Protein AF-A0AAE0FIP8-F1 (afdb_monomer_lite)

Organism: NCBI:txid36881

Secondary structure (DSSP, 8-state):
--SHHHHHHHHHHHHHHHHHHHHHHHHT-HHHHHHHHHHHHHTTPPPPHHHHHHHHHHHHHTT-HHHHHHHHHHHHHHT--

InterPro domains:
  IPR002885 Pentatricopeptide repeat [PF01535] (15-44)
  IPR002885 Pentatricopeptide repeat [PF01535] (52-80)
  IPR002885 Pentatricopeptide repeat [PS51375] (13-47)
  IPR002885 Pentatricopeptide repeat [TIGR00756] (16-48)
  IPR011990 Tetratricopeptide-like helical domain superfamily [G3DSA:1.25.40.10] (5-81)

Structure (mmCIF, N/CA/C/O backbone):
data_AF-A0AAE0FIP8-F1
#
_entry.id   AF-A0AAE0FIP8-F1
#
loop_
_atom_site.group_PDB
_atom_site.id
_atom_site.type_symbol
_atom_site.label_atom_id
_atom_site.label_alt_id
_atom_site.label_comp_id
_atom_site.label_asym_id
_atom_site.label_entity_id
_atom_site.label_seq_id
_atom_site.pdbx_PDB_ins_code
_atom_site.Cartn_x
_atom_site.Cartn_y
_atom_site.Cartn_z
_atom_site.occupancy
_atom_site.B_iso_or_equiv
_atom_site.auth_seq_id
_atom_site.auth_comp_id
_atom_site.auth_asym_id
_atom_site.auth_atom_id
_atom_site.pdbx_PDB_model_num
ATOM 1 N N . LEU A 1 1 ? 22.780 -7.398 -25.940 1.00 43.56 1 LEU A N 1
ATOM 2 C CA . LEU A 1 1 ? 23.279 -6.211 -25.204 1.00 43.56 1 LEU A CA 1
ATOM 3 C C . LEU A 1 1 ? 22.166 -5.358 -24.557 1.00 43.56 1 LEU A C 1
ATOM 5 O O . LEU A 1 1 ? 22.467 -4.269 -24.104 1.00 43.56 1 LEU A O 1
ATOM 9 N N . TYR A 1 2 ? 20.919 -5.845 -24.415 1.00 41.69 2 TYR A N 1
ATOM 10 C CA . TYR A 1 2 ? 19.828 -5.115 -23.727 1.00 41.69 2 TYR A CA 1
ATOM 11 C C . TYR A 1 2 ? 19.335 -5.782 -22.425 1.00 41.69 2 TYR A C 1
ATOM 13 O O . TYR A 1 2 ? 18.411 -5.281 -21.797 1.00 41.69 2 TYR A O 1
ATOM 21 N N . ALA A 1 3 ? 19.929 -6.906 -22.008 1.00 46.06 3 ALA A N 1
ATOM 22 C CA . ALA A 1 3 ? 19.458 -7.669 -20.846 1.00 46.06 3 ALA A CA 1
ATOM 23 C C . ALA A 1 3 ? 20.022 -7.166 -19.498 1.00 46.06 3 ALA A C 1
ATOM 25 O O . ALA A 1 3 ? 19.398 -7.383 -18.466 1.00 46.06 3 ALA A O 1
ATOM 26 N N . ASP A 1 4 ? 21.144 -6.437 -19.506 1.00 43.16 4 ASP A N 1
ATOM 27 C CA . ASP A 1 4 ? 21.823 -5.977 -18.282 1.00 43.16 4 ASP A CA 1
ATOM 28 C C . ASP A 1 4 ? 21.220 -4.707 -17.661 1.00 43.16 4 ASP A C 1
ATOM 30 O O . ASP A 1 4 ? 21.342 -4.480 -16.459 1.00 43.16 4 ASP A O 1
ATOM 34 N N . CYS A 1 5 ? 20.512 -3.881 -18.441 1.00 50.38 5 CYS A N 1
ATOM 35 C CA . CYS A 1 5 ? 19.902 -2.662 -17.897 1.00 50.38 5 CYS A CA 1
ATOM 36 C C . CYS A 1 5 ? 18.671 -2.945 -17.025 1.00 50.38 5 CYS A C 1
ATOM 38 O O . CYS A 1 5 ? 18.332 -2.115 -16.184 1.00 50.38 5 CYS A O 1
ATOM 40 N N . ARG A 1 6 ? 18.001 -4.096 -17.192 1.00 46.88 6 ARG A N 1
ATOM 41 C CA . ARG A 1 6 ? 16.789 -4.410 -16.419 1.00 46.88 6 ARG A CA 1
ATOM 42 C C . ARG A 1 6 ? 17.114 -4.856 -14.993 1.00 46.88 6 ARG A C 1
ATOM 44 O O . ARG A 1 6 ? 16.510 -4.346 -14.058 1.00 46.88 6 ARG A O 1
ATOM 51 N N . ALA A 1 7 ? 18.136 -5.697 -14.830 1.00 46.12 7 ALA A N 1
ATOM 52 C CA . ALA A 1 7 ? 18.588 -6.163 -13.518 1.00 46.12 7 ALA A CA 1
ATOM 53 C C . ALA A 1 7 ? 19.168 -5.026 -12.649 1.00 46.12 7 ALA A C 1
ATOM 55 O O . ALA A 1 7 ? 19.020 -5.033 -11.431 1.00 46.12 7 ALA A O 1
ATOM 56 N N . SER A 1 8 ? 19.788 -4.015 -13.273 1.00 47.84 8 SER A N 1
ATOM 57 C CA . SER A 1 8 ? 20.301 -2.832 -12.564 1.00 47.84 8 SER A CA 1
ATOM 58 C C . SER A 1 8 ? 19.187 -1.833 -12.203 1.00 47.84 8 SER A C 1
ATOM 60 O O . SER A 1 8 ? 19.216 -1.221 -11.136 1.00 47.84 8 SER A O 1
ATOM 62 N N . ALA A 1 9 ? 18.150 -1.713 -13.043 1.00 49.50 9 ALA A N 1
ATOM 63 C CA . ALA A 1 9 ? 16.983 -0.878 -12.754 1.00 49.50 9 ALA A CA 1
ATOM 64 C C . ALA A 1 9 ? 16.128 -1.439 -11.603 1.00 49.50 9 ALA A C 1
ATOM 66 O O . ALA A 1 9 ? 15.706 -0.672 -10.741 1.00 49.50 9 ALA A O 1
ATOM 67 N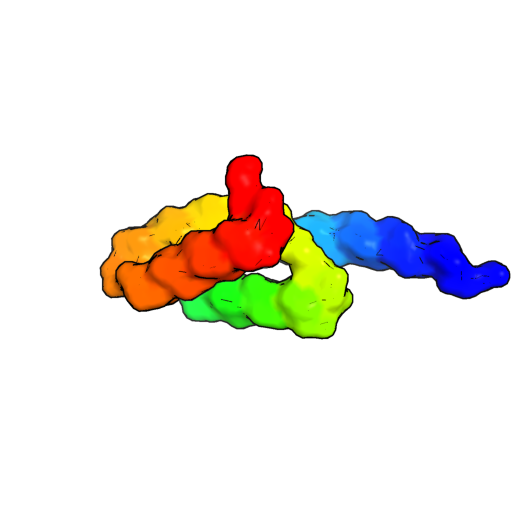 N . GLU A 1 10 ? 15.927 -2.761 -11.539 1.00 49.03 10 GLU A N 1
ATOM 68 C CA . GLU A 1 10 ? 15.155 -3.426 -10.473 1.00 49.03 10 GLU A CA 1
ATOM 69 C C . GLU A 1 10 ? 15.743 -3.147 -9.068 1.00 49.03 10 GLU A C 1
ATOM 71 O O . GLU A 1 10 ? 14.996 -2.890 -8.121 1.00 49.03 10 GLU A O 1
ATOM 76 N N . GLY A 1 11 ? 17.076 -3.078 -8.931 1.00 52.88 11 GLY A N 1
ATOM 77 C CA . GLY A 1 11 ? 17.743 -2.741 -7.662 1.00 52.88 11 GLY A CA 1
ATOM 78 C C . GLY A 1 11 ? 17.656 -1.259 -7.258 1.00 52.88 11 GLY A C 1
ATOM 79 O O . GLY A 1 11 ? 17.540 -0.934 -6.070 1.00 52.88 11 GLY A O 1
ATOM 80 N N . ILE A 1 12 ? 17.669 -0.342 -8.232 1.00 56.62 12 ILE A N 1
ATOM 81 C CA . ILE A 1 12 ? 17.516 1.106 -7.988 1.00 56.62 12 ILE A CA 1
ATOM 82 C C . ILE A 1 12 ? 16.060 1.438 -7.636 1.00 56.62 12 ILE A C 1
ATOM 84 O O . ILE A 1 12 ? 15.799 2.267 -6.763 1.00 56.62 12 ILE A O 1
ATOM 88 N N . LEU A 1 13 ? 15.100 0.760 -8.265 1.00 65.50 13 LEU A N 1
ATOM 89 C CA . LEU A 1 13 ? 13.676 0.956 -8.004 1.00 65.50 13 LEU A CA 1
ATOM 90 C C . LEU A 1 13 ? 13.326 0.539 -6.571 1.00 65.50 13 LEU A C 1
ATOM 92 O O . LEU A 1 13 ? 12.781 1.346 -5.822 1.00 65.50 13 LEU A O 1
ATOM 96 N N . ALA A 1 14 ? 13.726 -0.660 -6.138 1.00 66.25 14 ALA A N 1
ATOM 97 C CA . ALA A 1 14 ? 13.447 -1.147 -4.784 1.00 66.25 14 ALA A CA 1
ATOM 98 C C . ALA A 1 14 ? 14.028 -0.243 -3.676 1.00 66.25 14 ALA A C 1
ATOM 100 O O . ALA A 1 14 ? 13.385 -0.016 -2.651 1.00 66.25 14 ALA A O 1
ATOM 101 N N . SER A 1 15 ? 15.230 0.305 -3.881 1.00 70.81 15 SER A N 1
ATOM 102 C CA . SER A 1 15 ? 15.844 1.242 -2.929 1.00 70.81 15 SER A CA 1
ATOM 103 C C . SER A 1 15 ? 15.140 2.602 -2.916 1.00 70.81 15 SER A C 1
ATOM 105 O O . SER A 1 15 ? 14.876 3.126 -1.836 1.00 70.81 15 SER A O 1
ATOM 107 N N . THR A 1 16 ? 14.750 3.121 -4.084 1.00 74.94 16 THR A N 1
ATOM 108 C CA . THR A 1 16 ? 13.977 4.370 -4.204 1.00 74.94 16 THR A CA 1
ATOM 109 C C . THR A 1 16 ? 12.624 4.250 -3.505 1.00 74.94 16 THR A C 1
ATOM 111 O O . THR A 1 16 ? 12.268 5.105 -2.697 1.00 74.94 16 THR A O 1
ATOM 114 N N . TYR A 1 17 ? 11.894 3.159 -3.744 1.00 76.69 17 TYR A N 1
ATOM 115 C CA . TYR A 1 17 ? 10.607 2.911 -3.099 1.00 76.69 17 TYR A CA 1
ATOM 116 C C . TYR A 1 17 ? 10.735 2.728 -1.589 1.00 76.69 17 TYR A C 1
ATOM 118 O O . TYR A 1 17 ? 9.947 3.304 -0.846 1.00 76.69 17 TYR A O 1
ATOM 126 N N . ASN A 1 18 ? 11.767 2.028 -1.110 1.00 75.12 18 ASN A N 1
ATOM 127 C CA . ASN A 1 18 ? 12.038 1.945 0.326 1.00 75.12 18 ASN A CA 1
ATOM 128 C C . ASN A 1 18 ? 12.278 3.323 0.956 1.00 75.12 18 ASN A C 1
ATOM 130 O O . ASN A 1 18 ? 11.798 3.571 2.059 1.00 75.12 18 ASN A O 1
ATOM 134 N N . THR A 1 19 ? 12.992 4.229 0.279 1.00 81.19 19 THR A N 1
ATOM 135 C CA . THR A 1 19 ? 13.156 5.608 0.761 1.00 81.19 19 THR A CA 1
ATOM 136 C C . THR A 1 19 ? 11.825 6.351 0.791 1.00 81.19 19 THR A C 1
ATOM 138 O O . THR A 1 19 ? 11.542 7.037 1.769 1.00 81.19 19 THR A O 1
ATOM 141 N N . LEU A 1 20 ? 10.991 6.190 -0.239 1.00 81.75 20 LEU A N 1
ATOM 142 C CA . LEU A 1 20 ? 9.663 6.798 -0.286 1.00 81.75 20 LEU A CA 1
ATOM 143 C C . LEU A 1 20 ? 8.758 6.283 0.848 1.00 81.75 20 LEU A C 1
ATOM 145 O O . LEU A 1 20 ? 8.133 7.094 1.524 1.00 81.75 20 LEU A O 1
ATOM 149 N N . PHE A 1 21 ? 8.759 4.976 1.132 1.00 82.50 21 PHE A N 1
ATOM 150 C CA . PHE A 1 21 ? 8.038 4.409 2.278 1.00 82.50 21 PHE A CA 1
ATOM 151 C C . PHE A 1 21 ? 8.561 4.926 3.613 1.00 82.50 21 PHE A C 1
ATOM 153 O O . PHE A 1 21 ? 7.762 5.220 4.496 1.00 82.50 21 PHE A O 1
ATOM 160 N N . LEU A 1 22 ? 9.881 5.073 3.759 1.00 81.81 22 LEU A N 1
ATOM 161 C CA . LEU A 1 22 ? 10.469 5.646 4.967 1.00 81.81 22 LEU A CA 1
ATOM 162 C C . LEU A 1 22 ? 10.005 7.095 5.169 1.00 81.81 22 LEU A C 1
ATOM 164 O O . LEU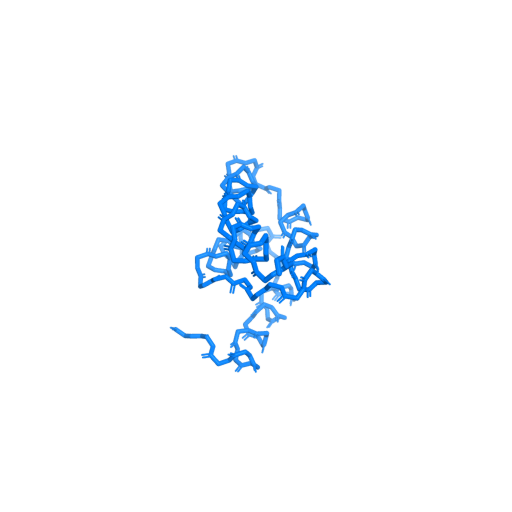 A 1 22 ? 9.674 7.481 6.284 1.00 81.81 22 LEU A O 1
ATOM 168 N N . MET A 1 23 ? 9.945 7.886 4.091 1.00 83.81 23 MET A N 1
ATOM 169 C CA . MET A 1 23 ? 9.427 9.254 4.156 1.00 83.81 23 MET A CA 1
ATOM 170 C C . MET A 1 23 ? 7.945 9.276 4.537 1.00 83.81 23 MET A C 1
ATOM 172 O O . MET A 1 23 ? 7.581 9.993 5.465 1.00 83.81 23 MET A O 1
ATOM 176 N N . CYS A 1 24 ? 7.112 8.438 3.912 1.00 83.12 24 CYS A N 1
ATOM 177 C CA . CYS A 1 24 ? 5.707 8.283 4.296 1.00 83.12 24 CYS A CA 1
ATOM 178 C C . CYS A 1 24 ? 5.556 7.883 5.771 1.00 83.12 24 CYS A C 1
ATOM 180 O O . CYS A 1 24 ? 4.713 8.433 6.472 1.00 83.12 24 CYS A O 1
ATOM 182 N N . GLU A 1 25 ? 6.402 6.977 6.272 1.00 82.69 25 GLU A N 1
ATOM 183 C CA . GLU A 1 25 ? 6.417 6.563 7.681 1.00 82.69 25 GLU A CA 1
ATOM 184 C C . GLU A 1 25 ? 6.772 7.718 8.621 1.00 82.69 25 GLU A C 1
ATOM 186 O O . GLU A 1 25 ? 6.168 7.847 9.687 1.00 82.69 25 GLU A O 1
ATOM 191 N N . THR A 1 26 ? 7.719 8.574 8.227 1.00 84.19 26 THR A N 1
ATOM 192 C CA . THR A 1 26 ? 8.097 9.755 9.015 1.00 84.19 26 THR A CA 1
ATOM 193 C C . THR A 1 26 ? 7.064 10.876 8.965 1.00 84.19 26 THR A C 1
ATOM 195 O O . THR A 1 26 ? 6.886 11.568 9.965 1.00 84.19 26 THR A O 1
ATOM 198 N N . GLU A 1 27 ? 6.390 11.063 7.829 1.00 84.94 27 GLU A N 1
ATOM 199 C CA . GLU A 1 27 ? 5.396 12.125 7.629 1.00 84.94 27 GLU A CA 1
ATOM 200 C C . GLU A 1 27 ? 3.996 11.721 8.118 1.00 84.94 27 GLU A C 1
ATOM 202 O O . GLU A 1 27 ? 3.160 12.592 8.347 1.00 84.94 27 GLU A O 1
ATOM 207 N N . GLY A 1 28 ? 3.734 10.424 8.315 1.00 83.38 28 GLY A N 1
ATOM 208 C CA . GLY A 1 28 ? 2.386 9.928 8.610 1.00 83.38 28 GLY A CA 1
ATOM 209 C C . GLY A 1 28 ? 1.464 9.942 7.383 1.00 83.38 28 GLY A C 1
ATOM 210 O O . GLY A 1 28 ? 0.249 9.877 7.519 1.00 83.38 28 GLY A O 1
ATOM 211 N N . ASP A 1 29 ? 2.021 10.051 6.176 1.00 87.25 29 ASP A N 1
ATOM 212 C CA . ASP A 1 29 ? 1.244 10.197 4.945 1.00 87.25 29 ASP A CA 1
ATOM 213 C C . ASP A 1 29 ? 0.958 8.825 4.312 1.00 87.25 29 ASP A C 1
ATOM 215 O O . ASP A 1 29 ? 1.735 8.300 3.503 1.00 87.25 29 ASP A O 1
ATOM 219 N N . PHE A 1 30 ? -0.157 8.217 4.726 1.00 85.31 30 PHE A N 1
ATOM 220 C CA . PHE A 1 30 ? -0.574 6.901 4.234 1.00 85.31 30 PHE A CA 1
ATOM 221 C C . PHE A 1 30 ? -1.111 6.962 2.797 1.00 85.31 30 PHE A C 1
ATOM 223 O O . PHE A 1 30 ? -0.897 6.016 2.040 1.00 85.31 30 PHE A O 1
ATOM 230 N N . GLU A 1 31 ? -1.751 8.067 2.394 1.00 87.00 31 GLU A N 1
ATOM 231 C CA . GLU A 1 31 ? -2.304 8.240 1.044 1.00 87.00 31 GLU A CA 1
ATOM 232 C C . GLU A 1 31 ? -1.189 8.176 0.004 1.00 87.00 31 GLU A C 1
ATOM 234 O O . GLU A 1 31 ? -1.263 7.433 -0.980 1.00 87.00 31 GLU A O 1
ATOM 239 N N . ARG A 1 32 ? -0.102 8.911 0.257 1.00 86.50 32 ARG A N 1
ATOM 240 C CA . ARG A 1 32 ? 1.082 8.876 -0.597 1.00 86.50 32 ARG A CA 1
ATOM 241 C C . ARG A 1 32 ? 1.721 7.493 -0.605 1.00 86.50 32 ARG A C 1
ATOM 243 O O . ARG A 1 32 ? 2.147 7.019 -1.657 1.00 86.50 32 ARG A O 1
ATOM 250 N N . GLY A 1 33 ? 1.737 6.828 0.546 1.00 86.19 33 GLY A N 1
ATOM 251 C CA . GLY A 1 33 ? 2.206 5.457 0.685 1.00 86.19 33 GLY A CA 1
ATOM 252 C C . GLY A 1 33 ? 1.449 4.456 -0.202 1.00 86.19 33 GLY A C 1
ATOM 253 O O . GLY A 1 33 ? 2.075 3.641 -0.882 1.00 86.19 33 GLY A O 1
ATOM 254 N N . LEU A 1 34 ? 0.119 4.554 -0.259 1.00 86.44 34 LEU A N 1
ATOM 255 C CA . LEU A 1 34 ? -0.726 3.734 -1.136 1.00 86.44 34 LEU A CA 1
ATOM 256 C C . LEU A 1 34 ? -0.465 4.031 -2.619 1.00 86.44 34 LEU A C 1
ATOM 258 O O . LEU A 1 34 ? -0.290 3.106 -3.410 1.00 86.44 34 LEU A O 1
ATOM 262 N N . GLN A 1 35 ? -0.320 5.306 -2.997 1.00 87.50 35 GLN A N 1
ATOM 263 C CA . GLN A 1 35 ? 0.035 5.672 -4.376 1.00 87.50 35 GLN A CA 1
ATOM 264 C C . GLN A 1 35 ? 1.380 5.077 -4.807 1.00 87.50 35 GLN A C 1
ATOM 266 O O . GLN A 1 35 ? 1.541 4.641 -5.947 1.00 87.50 35 GLN A O 1
ATOM 271 N N . ILE A 1 36 ? 2.359 5.054 -3.902 1.00 85.69 36 ILE A N 1
ATOM 272 C CA . ILE A 1 36 ? 3.663 4.439 -4.154 1.00 85.69 36 ILE A CA 1
ATOM 273 C C . ILE A 1 36 ? 3.518 2.926 -4.361 1.00 85.69 36 ILE A C 1
ATOM 275 O O . ILE A 1 36 ? 4.136 2.372 -5.272 1.00 85.69 36 ILE A O 1
ATOM 279 N N . MET A 1 37 ? 2.681 2.267 -3.556 1.00 84.75 37 MET A N 1
ATOM 280 C CA . MET A 1 37 ? 2.377 0.841 -3.688 1.00 84.75 37 MET A CA 1
ATOM 281 C C . MET A 1 37 ? 1.789 0.518 -5.068 1.00 84.75 37 MET A C 1
ATOM 283 O O . MET A 1 37 ? 2.251 -0.407 -5.741 1.00 84.75 37 MET A O 1
ATOM 287 N N . ASP A 1 38 ? 0.837 1.323 -5.537 1.00 84.94 38 ASP A N 1
ATOM 288 C CA . ASP A 1 38 ? 0.252 1.170 -6.870 1.00 84.94 38 ASP A CA 1
ATOM 289 C C . ASP A 1 38 ? 1.265 1.420 -7.986 1.00 84.94 38 ASP A C 1
ATOM 291 O O . ASP A 1 38 ? 1.286 0.691 -8.978 1.00 84.94 38 ASP A O 1
ATOM 295 N N . GLN A 1 39 ? 2.161 2.396 -7.821 1.00 83.50 39 GLN A N 1
ATOM 296 C CA . GLN A 1 39 ? 3.247 2.623 -8.776 1.00 83.50 39 GLN A CA 1
ATOM 297 C C . GLN A 1 39 ? 4.205 1.430 -8.857 1.00 83.50 39 GLN A C 1
ATOM 299 O O . GLN A 1 39 ? 4.611 1.065 -9.961 1.00 83.50 39 GLN A O 1
ATOM 304 N N . MET A 1 40 ? 4.544 0.795 -7.728 1.00 81.75 40 MET A N 1
ATOM 305 C CA . MET A 1 40 ? 5.370 -0.420 -7.720 1.00 81.75 40 MET A CA 1
ATOM 306 C C . MET A 1 40 ? 4.690 -1.558 -8.480 1.00 81.75 40 MET A C 1
ATOM 308 O O . MET A 1 40 ? 5.299 -2.152 -9.376 1.00 81.75 40 MET A O 1
ATOM 312 N N . LYS A 1 41 ? 3.408 -1.805 -8.181 1.00 78.25 41 LYS A N 1
ATOM 313 C CA . LYS A 1 41 ? 2.590 -2.808 -8.874 1.00 78.25 41 LYS A CA 1
ATOM 314 C C . LYS A 1 41 ? 2.514 -2.521 -10.378 1.00 78.25 41 LYS A C 1
ATOM 316 O O . LYS A 1 41 ? 2.742 -3.422 -11.184 1.00 78.25 41 LYS A O 1
ATOM 321 N N . ALA A 1 42 ? 2.266 -1.268 -10.768 1.00 80.94 42 ALA A N 1
ATOM 322 C CA . ALA A 1 42 ? 2.174 -0.847 -12.168 1.00 80.94 42 ALA A CA 1
ATOM 323 C C . ALA A 1 42 ? 3.512 -0.974 -12.916 1.00 80.94 42 ALA A C 1
ATOM 325 O O . ALA A 1 42 ? 3.535 -1.304 -14.101 1.00 80.94 42 ALA A O 1
ATOM 326 N N . ALA A 1 43 ? 4.632 -0.768 -12.220 1.00 77.19 43 ALA A N 1
ATOM 327 C CA . ALA A 1 43 ? 5.975 -1.004 -12.742 1.00 77.19 43 ALA A CA 1
ATOM 328 C C . ALA A 1 43 ? 6.332 -2.503 -12.848 1.00 77.19 43 ALA A C 1
ATOM 330 O O . ALA A 1 43 ? 7.440 -2.839 -13.264 1.00 77.19 43 ALA A O 1
ATOM 331 N N . GLY A 1 44 ? 5.426 -3.411 -12.461 1.00 74.25 44 GLY A N 1
ATOM 332 C CA . GLY A 1 44 ? 5.663 -4.855 -12.441 1.00 74.25 44 GLY A CA 1
ATOM 333 C C . GLY A 1 44 ? 6.639 -5.293 -11.349 1.00 74.25 44 GLY A C 1
ATOM 334 O O . GLY A 1 44 ? 7.198 -6.386 -11.429 1.00 74.25 44 GLY A O 1
ATOM 335 N N . THR A 1 45 ? 6.877 -4.439 -10.350 1.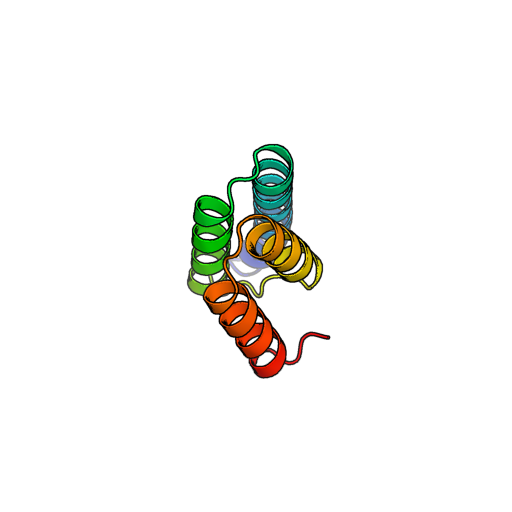00 75.50 45 THR A N 1
ATOM 336 C CA . THR A 1 45 ? 7.778 -4.724 -9.232 1.00 75.50 45 THR A CA 1
ATOM 337 C C . THR A 1 45 ? 6.945 -5.163 -8.036 1.00 75.50 45 THR A C 1
ATOM 339 O O . THR A 1 45 ? 6.015 -4.469 -7.633 1.00 75.50 45 THR A O 1
ATOM 342 N N . VAL A 1 46 ? 7.272 -6.314 -7.452 1.00 71.50 46 VAL A N 1
ATOM 343 C CA . VAL A 1 46 ? 6.553 -6.811 -6.276 1.00 71.50 46 VAL A CA 1
ATOM 344 C C . VAL A 1 46 ? 6.989 -5.999 -5.052 1.00 71.50 46 VAL A C 1
ATOM 346 O O . VAL A 1 46 ? 8.189 -5.959 -4.755 1.00 71.50 46 VAL A O 1
ATOM 349 N N . PRO A 1 47 ? 6.061 -5.337 -4.342 1.00 74.50 47 PRO A N 1
ATOM 350 C CA . PRO A 1 47 ? 6.386 -4.683 -3.086 1.00 74.50 47 PRO A CA 1
ATOM 351 C C . PRO A 1 47 ? 6.874 -5.717 -2.071 1.00 74.50 47 PRO A C 1
ATOM 353 O O . PRO A 1 47 ? 6.296 -6.791 -1.929 1.00 74.50 47 PRO A O 1
ATOM 356 N N . GLY A 1 48 ? 7.968 -5.416 -1.375 1.00 78.88 48 GLY A N 1
ATOM 357 C CA . GLY A 1 48 ? 8.502 -6.324 -0.360 1.00 78.88 48 GLY A CA 1
ATOM 358 C C . GLY A 1 48 ? 7.661 -6.323 0.919 1.00 78.88 48 GLY A C 1
ATOM 359 O O . GLY A 1 48 ? 6.935 -5.367 1.182 1.00 78.88 48 GLY A O 1
ATOM 360 N N . ILE A 1 49 ? 7.857 -7.335 1.775 1.00 83.00 49 ILE A N 1
ATOM 361 C CA . ILE A 1 49 ? 7.196 -7.453 3.095 1.00 83.00 49 ILE A CA 1
ATOM 362 C C . ILE A 1 49 ? 7.285 -6.143 3.880 1.00 83.00 49 ILE A C 1
ATOM 364 O O . ILE A 1 49 ? 6.291 -5.663 4.407 1.00 83.00 49 ILE A O 1
ATOM 368 N N . ARG A 1 50 ? 8.465 -5.507 3.889 1.00 81.31 50 ARG A N 1
ATOM 369 C CA . ARG A 1 50 ? 8.693 -4.243 4.607 1.00 81.31 50 ARG A CA 1
ATOM 370 C C . ARG A 1 50 ? 7.776 -3.106 4.149 1.00 81.31 50 ARG A C 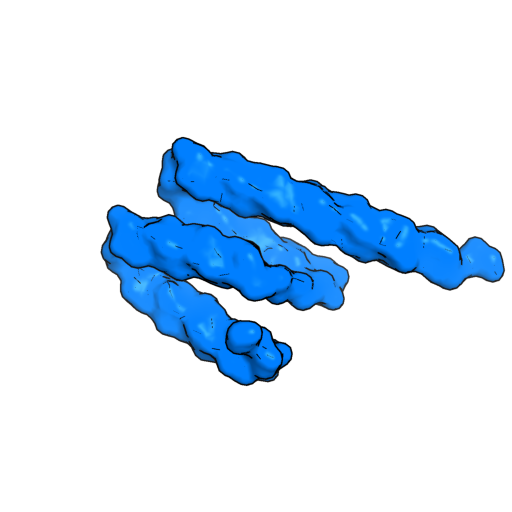1
ATOM 372 O O . ARG A 1 50 ? 7.404 -2.290 4.982 1.00 81.31 50 ARG A O 1
ATOM 379 N N . ALA A 1 51 ? 7.442 -3.037 2.860 1.00 81.56 51 ALA A N 1
ATOM 380 C CA . ALA A 1 51 ? 6.568 -1.999 2.320 1.00 81.56 51 ALA A CA 1
ATOM 381 C C . ALA A 1 51 ? 5.131 -2.176 2.824 1.00 81.56 51 ALA A C 1
ATOM 383 O O . ALA A 1 51 ? 4.528 -1.220 3.313 1.00 81.56 51 ALA A O 1
ATOM 384 N N . PHE A 1 52 ? 4.619 -3.408 2.770 1.00 87.00 52 PHE A N 1
ATOM 385 C CA . PHE A 1 52 ? 3.305 -3.744 3.314 1.00 87.00 52 PHE A CA 1
ATOM 386 C C . PHE A 1 52 ? 3.237 -3.487 4.816 1.00 87.00 52 PHE A C 1
ATOM 388 O O . PHE A 1 52 ? 2.342 -2.788 5.273 1.00 87.00 52 PHE A O 1
ATOM 395 N N . ASP A 1 53 ? 4.229 -3.956 5.568 1.00 87.88 53 ASP A N 1
ATOM 396 C CA . ASP A 1 53 ? 4.333 -3.749 7.012 1.00 87.88 53 ASP A CA 1
ATOM 397 C C . ASP A 1 53 ? 4.266 -2.266 7.400 1.00 87.88 53 ASP A C 1
ATOM 399 O O . ASP A 1 53 ? 3.565 -1.880 8.339 1.00 87.88 53 ASP A O 1
ATOM 403 N N . THR A 1 54 ? 5.009 -1.420 6.680 1.00 87.19 54 THR A N 1
ATOM 404 C CA . THR A 1 54 ? 5.015 0.026 6.913 1.00 87.19 54 THR A CA 1
ATOM 405 C C . THR A 1 54 ? 3.652 0.639 6.600 1.00 87.19 54 THR A C 1
ATOM 407 O O . THR A 1 54 ? 3.148 1.403 7.424 1.00 87.19 54 THR A O 1
ATOM 410 N N . LEU A 1 55 ? 3.022 0.283 5.474 1.00 87.75 55 LEU A N 1
ATOM 411 C CA . LEU A 1 55 ? 1.694 0.802 5.136 1.00 87.75 55 LEU A CA 1
ATOM 412 C C . LEU A 1 55 ? 0.598 0.323 6.070 1.00 87.75 55 LEU A C 1
ATOM 414 O O . LEU A 1 55 ? -0.243 1.131 6.442 1.00 87.75 55 LEU A O 1
ATOM 418 N N . ILE A 1 56 ? 0.613 -0.943 6.481 1.00 89.69 56 ILE A N 1
ATOM 419 C CA . ILE A 1 56 ? -0.360 -1.486 7.429 1.00 89.69 56 ILE A CA 1
ATOM 420 C C . ILE A 1 56 ? -0.288 -0.695 8.735 1.00 89.69 56 ILE A C 1
ATOM 422 O O . ILE A 1 56 ? -1.312 -0.213 9.212 1.00 89.69 56 ILE A O 1
ATOM 426 N N . ARG A 1 57 ? 0.918 -0.466 9.276 1.00 89.31 57 ARG A N 1
ATOM 427 C CA . ARG A 1 57 ? 1.095 0.346 10.493 1.00 89.31 57 ARG A CA 1
ATOM 428 C C . ARG A 1 57 ? 0.624 1.790 10.314 1.00 89.31 57 ARG A C 1
ATOM 430 O O . ARG A 1 57 ? 0.065 2.363 11.245 1.00 89.31 57 ARG A O 1
ATOM 437 N N . LEU A 1 58 ? 0.870 2.386 9.150 1.00 88.69 58 LEU A N 1
ATOM 438 C CA . LEU A 1 58 ? 0.412 3.735 8.810 1.00 88.69 58 LEU A CA 1
ATOM 439 C C . LEU A 1 58 ? -1.115 3.805 8.729 1.00 88.69 58 LEU A C 1
ATOM 441 O O . LEU A 1 58 ? -1.719 4.628 9.403 1.00 88.69 58 LEU A O 1
ATOM 445 N N . CYS A 1 59 ? -1.739 2.906 7.974 1.00 89.62 59 CYS A N 1
ATOM 446 C CA . CYS A 1 59 ? -3.187 2.857 7.802 1.00 89.62 59 CYS A CA 1
ATOM 447 C C . CYS A 1 59 ? -3.893 2.597 9.142 1.00 89.62 59 CYS A C 1
ATOM 449 O O . CYS A 1 59 ? -4.836 3.306 9.476 1.00 89.62 59 CYS A O 1
ATOM 451 N N . GLN A 1 60 ? -3.369 1.685 9.971 1.00 89.44 60 GLN A N 1
ATOM 452 C CA . GLN A 1 60 ? -3.873 1.439 11.329 1.00 89.44 60 GLN A CA 1
ATOM 453 C C . GLN A 1 60 ? -3.818 2.683 12.226 1.00 89.44 60 GLN A C 1
ATOM 455 O O . GLN A 1 60 ? -4.715 2.903 13.031 1.00 89.44 60 GLN A O 1
ATOM 460 N N . ARG A 1 61 ? -2.775 3.518 12.107 1.00 88.25 61 ARG A N 1
ATOM 461 C CA . ARG A 1 61 ? -2.663 4.768 12.885 1.00 88.25 61 ARG A CA 1
ATOM 462 C C . ARG A 1 61 ? -3.656 5.846 12.453 1.00 88.25 61 ARG A C 1
ATOM 464 O O . ARG A 1 61 ? -3.884 6.773 13.223 1.00 88.25 61 ARG A O 1
ATOM 471 N N . HIS A 1 62 ? -4.187 5.745 11.239 1.00 87.06 62 HIS A N 1
ATOM 472 C CA . HIS A 1 62 ? -5.134 6.694 10.654 1.00 87.06 62 HIS A CA 1
ATOM 473 C C . HIS A 1 62 ? -6.562 6.124 10.570 1.00 87.06 62 HIS A C 1
ATOM 475 O O . HIS A 1 62 ? -7.389 6.671 9.838 1.00 87.06 62 HIS A O 1
ATOM 481 N N . ASP A 1 63 ? -6.839 5.028 11.293 1.00 89.25 63 ASP A N 1
ATOM 482 C CA . ASP A 1 63 ? -8.128 4.320 11.303 1.00 89.25 63 ASP A CA 1
ATOM 483 C C . ASP A 1 63 ? -8.615 3.943 9.884 1.00 89.25 63 ASP A C 1
ATOM 485 O O . ASP A 1 63 ? -9.805 3.967 9.573 1.00 89.25 63 ASP A O 1
ATOM 489 N N . GLN A 1 64 ? -7.676 3.619 8.989 1.00 89.25 64 GLN A N 1
ATOM 490 C CA . GLN A 1 64 ? -7.941 3.204 7.608 1.00 89.25 64 GLN A CA 1
ATOM 491 C C . GLN A 1 64 ? -8.017 1.678 7.506 1.00 89.25 64 GLN A C 1
ATOM 493 O O . GLN A 1 64 ? -7.217 1.046 6.812 1.00 89.25 64 GLN A O 1
ATOM 498 N N . ASP A 1 65 ? -8.967 1.076 8.218 1.00 88.00 65 ASP A N 1
ATOM 499 C CA . ASP A 1 65 ? -9.104 -0.384 8.295 1.00 88.00 65 ASP A CA 1
ATOM 500 C C . ASP A 1 65 ? -9.390 -1.026 6.929 1.00 88.00 65 ASP A C 1
ATOM 502 O O . ASP A 1 65 ? -8.858 -2.097 6.634 1.00 88.00 65 ASP A O 1
ATOM 506 N N . ASP A 1 66 ? -10.153 -0.349 6.065 1.00 90.00 66 ASP A N 1
ATOM 507 C CA . ASP A 1 66 ? -10.441 -0.818 4.704 1.00 90.00 66 ASP A CA 1
ATOM 508 C C . ASP A 1 66 ? -9.148 -0.984 3.886 1.00 90.00 66 ASP A C 1
ATOM 510 O O . ASP A 1 66 ? -8.916 -2.028 3.276 1.00 90.00 66 ASP A O 1
ATOM 514 N N . ALA A 1 67 ? -8.248 0.003 3.953 1.00 88.00 67 ALA A N 1
ATOM 515 C CA . ALA A 1 67 ? -6.954 -0.053 3.275 1.00 88.00 67 ALA A CA 1
ATOM 516 C C . ALA A 1 67 ? -6.039 -1.135 3.874 1.00 88.00 67 ALA A C 1
ATOM 518 O O . ALA A 1 67 ? -5.290 -1.789 3.150 1.00 88.00 67 ALA A O 1
ATOM 519 N N . VAL A 1 68 ? -6.104 -1.359 5.193 1.00 90.56 68 VAL A N 1
ATOM 520 C CA . VAL A 1 68 ? -5.364 -2.451 5.847 1.00 90.56 68 VAL A CA 1
ATOM 521 C C . VAL A 1 68 ? -5.826 -3.809 5.322 1.00 90.56 68 VAL A C 1
ATOM 523 O O . VAL A 1 68 ? -4.982 -4.656 5.034 1.00 90.56 68 VAL A O 1
ATOM 526 N N . GLN A 1 69 ? -7.138 -4.025 5.191 1.00 91.25 69 GLN A N 1
ATOM 527 C CA . GLN A 1 69 ? -7.676 -5.277 4.657 1.00 91.25 69 GLN A CA 1
ATOM 528 C C . GLN A 1 69 ? -7.245 -5.500 3.204 1.00 91.25 69 GLN A C 1
ATOM 530 O O . GLN A 1 69 ? -6.757 -6.582 2.889 1.00 91.25 69 GLN A O 1
ATOM 535 N N . GLU A 1 70 ? -7.327 -4.479 2.345 1.00 90.44 70 GLU A N 1
ATOM 536 C CA . GLU A 1 70 ? -6.860 -4.593 0.955 1.00 90.44 70 GLU A CA 1
ATOM 537 C C . GLU A 1 70 ? -5.369 -4.948 0.867 1.00 90.44 70 GLU A C 1
ATOM 539 O O . GLU A 1 70 ? -4.975 -5.809 0.078 1.00 90.44 70 GLU A O 1
ATOM 544 N N . LEU A 1 71 ? -4.531 -4.336 1.710 1.00 88.62 71 LEU A N 1
ATOM 545 C CA . LEU A 1 71 ? -3.097 -4.628 1.752 1.00 88.62 71 LEU A CA 1
ATOM 546 C C . LEU A 1 71 ? -2.803 -6.067 2.194 1.00 88.62 71 LEU A C 1
ATOM 548 O O . LEU A 1 71 ? -1.892 -6.692 1.653 1.00 88.62 71 LEU A O 1
ATOM 552 N N . LEU A 1 72 ? -3.558 -6.597 3.159 1.00 89.44 72 LEU A N 1
ATOM 553 C CA . L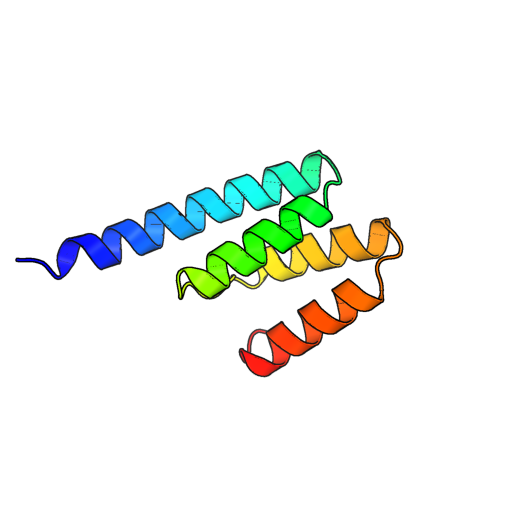EU A 1 72 ? -3.420 -7.982 3.618 1.00 89.44 72 LEU A CA 1
ATOM 554 C C . LEU A 1 72 ? -3.886 -8.984 2.557 1.00 89.44 72 LEU A C 1
ATOM 556 O O . LEU A 1 72 ? -3.199 -9.976 2.313 1.00 89.44 72 LEU A O 1
ATOM 560 N N . ASP A 1 73 ? -5.003 -8.702 1.886 1.00 90.62 73 ASP A N 1
ATOM 561 C CA . ASP A 1 73 ? -5.493 -9.510 0.767 1.00 90.62 73 ASP A CA 1
ATOM 562 C C . ASP A 1 73 ? -4.476 -9.540 -0.382 1.00 90.62 73 ASP A C 1
ATOM 564 O O . ASP A 1 73 ? -4.247 -10.581 -1.002 1.00 90.62 73 ASP A O 1
ATOM 568 N N . ASP A 1 74 ? -3.828 -8.409 -0.662 1.00 87.12 74 ASP A N 1
ATOM 569 C CA . ASP A 1 74 ? -2.762 -8.336 -1.656 1.00 87.12 74 ASP A CA 1
ATOM 570 C C . ASP A 1 74 ? -1.523 -9.142 -1.247 1.00 87.12 74 ASP A C 1
ATOM 572 O O . ASP A 1 74 ? -0.937 -9.816 -2.099 1.00 87.12 74 ASP A O 1
ATOM 576 N N . MET A 1 75 ? -1.133 -9.122 0.034 1.00 86.56 75 MET A N 1
ATOM 577 C CA . MET A 1 75 ? -0.049 -9.972 0.546 1.00 86.56 75 MET A CA 1
ATOM 578 C C . MET A 1 75 ? -0.364 -11.460 0.362 1.00 86.56 75 MET A C 1
ATOM 580 O O . MET A 1 75 ? 0.492 -12.199 -0.132 1.00 86.56 75 MET A O 1
ATOM 584 N N . ASP A 1 76 ? -1.587 -11.890 0.686 1.00 87.88 76 ASP A N 1
ATOM 585 C CA . ASP A 1 76 ? -2.028 -13.282 0.533 1.00 87.88 76 ASP A CA 1
ATOM 586 C C . ASP A 1 76 ? -2.033 -13.712 -0.943 1.00 87.88 76 ASP A C 1
ATOM 588 O O . ASP A 1 76 ? -1.457 -14.739 -1.309 1.00 87.88 76 ASP A O 1
ATOM 592 N N . ARG A 1 77 ? -2.568 -12.864 -1.834 1.00 86.94 77 ARG A N 1
ATOM 593 C CA . ARG A 1 77 ? -2.576 -13.102 -3.292 1.00 86.94 77 ARG A CA 1
ATOM 594 C C . ARG A 1 77 ? -1.181 -13.211 -3.891 1.00 86.94 77 ARG A C 1
ATOM 596 O O . ARG A 1 77 ? -0.978 -13.964 -4.845 1.00 86.94 77 ARG A O 1
ATOM 603 N N . LEU A 1 78 ? -0.236 -12.436 -3.370 1.00 82.50 78 LEU A N 1
ATOM 604 C CA . LEU A 1 78 ? 1.156 -12.451 -3.807 1.00 82.50 78 LEU A CA 1
ATOM 605 C C . LEU A 1 78 ? 1.978 -13.552 -3.106 1.00 82.50 78 LEU A C 1
ATOM 607 O O . LEU A 1 78 ? 3.124 -13.782 -3.494 1.00 82.50 78 LEU A O 1
ATOM 611 N N . GLY A 1 79 ? 1.405 -14.249 -2.117 1.00 83.31 79 GLY A N 1
ATOM 612 C CA . GLY A 1 79 ? 2.068 -15.304 -1.350 1.00 83.31 79 GLY A CA 1
ATOM 613 C C . GLY A 1 79 ? 3.206 -14.784 -0.471 1.00 83.31 79 GLY A C 1
ATOM 614 O O . GLY A 1 79 ? 4.216 -15.469 -0.309 1.00 83.31 79 GLY A O 1
ATOM 615 N N . ILE A 1 80 ? 3.073 -13.559 0.041 1.00 73.94 80 ILE A N 1
ATOM 616 C CA . ILE A 1 80 ? 4.095 -12.868 0.828 1.00 73.94 80 ILE A CA 1
ATOM 617 C C . ILE A 1 80 ? 3.679 -12.906 2.303 1.00 73.94 80 ILE A C 1
ATOM 619 O O . ILE A 1 80 ? 2.640 -12.358 2.658 1.00 73.94 80 ILE A O 1
ATOM 623 N N . TYR A 1 81 ? 4.485 -13.542 3.155 1.00 64.94 81 TYR A N 1
ATOM 624 C CA . TYR A 1 81 ? 4.237 -13.718 4.592 1.00 64.94 81 TYR A CA 1
ATOM 625 C C . TYR A 1 81 ? 5.522 -13.575 5.411 1.00 64.94 81 TYR A C 1
ATOM 627 O O . TYR A 1 81 ? 6.616 -13.862 4.866 1.00 64.94 81 TYR A O 1
#

Sequence (81 aa):
LYADCRASAEGILASTYNTLFLMCETEGDFERGLQIMDQMKAAGTVPGIRAFDTLIRLCQRHDQDDAVQELLDDMDRLGIY

Foldseek 3Di:
DPPVVVVVVLVVLLVVLVVQLVVCLVVLPLVSLVVSCVVCVVVVHHHAPVSLVSSLVSCVVVVVVVVNVVSVVSCVVVVHD

pLDDT: mean 78.11, 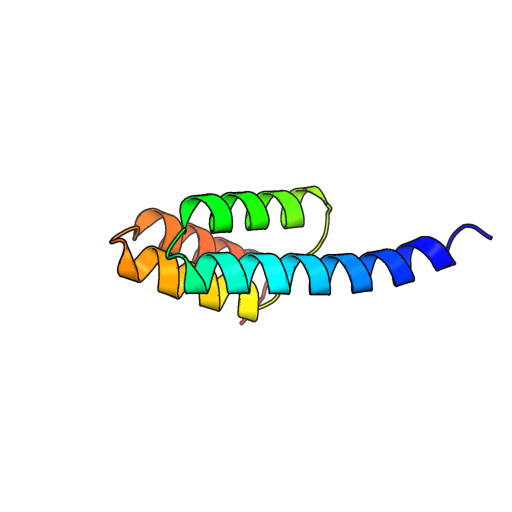std 13.99, range [41.69, 91.25]

Radius of gyration: 13.38 Å; chains: 1; bounding box: 34×27×38 Å